Protein AF-A0A7C9AHG5-F1 (afdb_monomer_lite)

Sequence (101 aa):
MLNCGRSFGVKDEIFCLFEGALHNLGSLNQHYGLAKTANEAVLVIEAYKALRDRAPHPPNHVIGHLEGDFSFIVFDKTTSNLLVASVSIIMTPTPSYKNLH

Radius of gyration: 16.42 Å; chains: 1; bounding box: 47×41×44 Å

Organism: Opuntia streptacantha (NCBI:txid393608)

Structure (mmCIF, N/CA/C/O backbone):
data_AF-A0A7C9AHG5-F1
#
_entry.id   AF-A0A7C9AHG5-F1
#
loop_
_atom_site.group_PDB
_atom_site.id
_atom_site.type_symbol
_atom_site.label_atom_id
_atom_site.label_alt_id
_atom_site.label_comp_id
_atom_site.label_asym_id
_atom_site.label_entity_id
_atom_site.label_seq_id
_atom_site.pdbx_PDB_ins_code
_atom_site.Cartn_x
_atom_site.Cartn_y
_atom_site.Cartn_z
_atom_site.occupancy
_atom_site.B_iso_or_equiv
_atom_site.auth_seq_id
_atom_site.auth_comp_id
_atom_site.auth_asym_id
_atom_site.auth_atom_id
_atom_site.pdbx_PDB_model_num
ATOM 1 N N . MET A 1 1 ? 6.786 1.497 -25.119 1.00 42.69 1 MET A N 1
ATOM 2 C CA . MET A 1 1 ? 5.694 1.802 -24.172 1.00 42.69 1 MET A CA 1
ATOM 3 C C . MET A 1 1 ? 5.691 0.689 -23.142 1.00 42.69 1 MET A C 1
ATOM 5 O O . MET A 1 1 ? 5.279 -0.411 -23.487 1.00 42.69 1 MET A O 1
ATOM 9 N N . LEU A 1 2 ? 6.255 0.906 -21.946 1.00 51.78 2 LEU A N 1
ATOM 10 C CA . LEU A 1 2 ? 6.056 -0.056 -20.858 1.00 51.78 2 LEU A CA 1
ATOM 11 C C . LEU A 1 2 ? 4.554 -0.097 -20.556 1.00 51.78 2 LEU A C 1
ATOM 13 O O . LEU A 1 2 ? 3.903 0.944 -20.504 1.00 51.78 2 LEU A O 1
ATOM 17 N N . ASN A 1 3 ? 4.007 -1.303 -20.455 1.00 53.47 3 ASN A N 1
ATOM 18 C CA . ASN A 1 3 ? 2.604 -1.537 -20.160 1.00 53.47 3 ASN A CA 1
ATOM 19 C C . ASN A 1 3 ? 2.319 -1.023 -18.740 1.00 53.47 3 ASN A C 1
ATOM 21 O O . ASN A 1 3 ? 2.640 -1.695 -17.766 1.00 53.47 3 ASN A O 1
ATOM 25 N N . CYS A 1 4 ? 1.783 0.191 -18.634 1.00 60.16 4 CYS A N 1
ATOM 26 C CA . CYS A 1 4 ? 1.272 0.768 -17.395 1.00 60.16 4 CYS A CA 1
ATOM 27 C C . CYS A 1 4 ? 0.025 -0.032 -16.992 1.00 60.16 4 CYS A C 1
ATOM 29 O O . CYS A 1 4 ? -1.092 0.255 -17.430 1.00 60.16 4 CYS A O 1
ATOM 31 N N . GLY A 1 5 ? 0.234 -1.115 -16.246 1.00 84.44 5 GLY A N 1
ATOM 32 C CA . GLY A 1 5 ? -0.842 -1.969 -15.768 1.00 84.44 5 GLY A CA 1
ATOM 33 C C . GLY A 1 5 ? -1.682 -1.242 -14.723 1.00 84.44 5 GLY A C 1
ATOM 34 O O . GLY A 1 5 ? -1.167 -0.463 -13.925 1.00 84.44 5 GLY A O 1
ATOM 35 N N . ARG A 1 6 ? -2.988 -1.512 -14.716 1.00 93.69 6 ARG A N 1
ATOM 36 C CA . ARG A 1 6 ? -3.852 -1.198 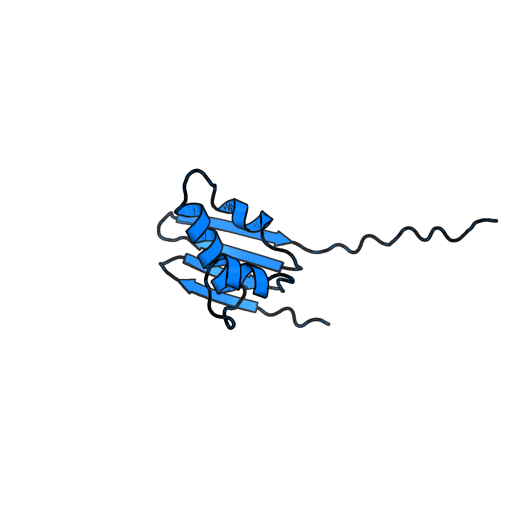-13.575 1.00 93.69 6 ARG A CA 1
ATOM 37 C C . ARG A 1 6 ? -4.076 -2.469 -12.777 1.00 93.69 6 ARG A C 1
ATOM 39 O O . ARG A 1 6 ? -4.418 -3.500 -13.357 1.00 93.69 6 ARG A O 1
ATOM 46 N N . SER A 1 7 ? -3.913 -2.393 -11.465 1.00 95.50 7 SER A N 1
ATOM 47 C CA . SER A 1 7 ? -4.234 -3.482 -10.552 1.00 95.50 7 SER A CA 1
ATOM 48 C C . SER A 1 7 ? -5.161 -2.994 -9.444 1.00 95.50 7 SER A C 1
ATOM 50 O O . SER A 1 7 ? -5.163 -1.828 -9.054 1.00 95.50 7 SER A O 1
ATOM 52 N N . PHE A 1 8 ? -6.011 -3.901 -8.978 1.00 96.50 8 PHE A N 1
ATOM 53 C CA . PHE A 1 8 ? -6.907 -3.671 -7.857 1.00 96.50 8 PHE A CA 1
ATOM 54 C C . PHE A 1 8 ? -6.756 -4.824 -6.874 1.00 96.50 8 PHE A C 1
ATOM 56 O O . PHE A 1 8 ? -6.644 -5.983 -7.283 1.00 96.50 8 PHE A O 1
ATOM 63 N N . GLY A 1 9 ? -6.745 -4.503 -5.587 1.00 96.12 9 GLY A N 1
ATOM 64 C CA . GLY A 1 9 ? -6.610 -5.471 -4.511 1.00 96.12 9 GLY A CA 1
ATOM 65 C C . GLY A 1 9 ? -7.502 -5.116 -3.333 1.00 96.12 9 GLY A C 1
ATOM 66 O O . GLY A 1 9 ? -7.776 -3.943 -3.074 1.00 96.12 9 GLY A O 1
ATOM 67 N N . VAL A 1 10 ? -7.935 -6.145 -2.608 1.00 97.19 10 VAL A N 1
ATOM 68 C CA . VAL A 1 10 ? -8.629 -6.004 -1.326 1.00 97.19 10 VAL A CA 1
ATOM 69 C C . VAL A 1 10 ? -8.085 -7.049 -0.368 1.00 97.19 10 VAL A C 1
ATOM 71 O O . VAL A 1 10 ? -8.037 -8.231 -0.712 1.00 97.19 10 VAL A O 1
ATOM 74 N N . LYS A 1 11 ? -7.699 -6.628 0.836 1.00 95.31 11 LYS A N 1
ATOM 75 C CA . LYS A 1 11 ? -7.321 -7.527 1.930 1.00 95.31 11 LYS A CA 1
ATOM 76 C C . LYS A 1 11 ? -7.593 -6.851 3.270 1.00 95.31 11 LYS A C 1
ATOM 78 O O . LYS A 1 11 ? -7.286 -5.678 3.425 1.00 95.31 11 LYS A O 1
ATOM 83 N N . ASP A 1 12 ? -8.161 -7.588 4.224 1.00 94.75 12 ASP A N 1
ATOM 84 C CA . ASP A 1 12 ? -8.421 -7.104 5.590 1.00 94.75 12 ASP A CA 1
ATOM 85 C C . ASP A 1 12 ? -9.176 -5.759 5.637 1.00 94.75 12 ASP A C 1
ATOM 87 O O . ASP A 1 12 ? -8.837 -4.866 6.404 1.00 94.75 12 ASP A O 1
ATOM 91 N N . GLU A 1 13 ? -10.183 -5.607 4.769 1.00 97.00 13 GLU A N 1
ATOM 92 C CA . GLU A 1 13 ? -10.954 -4.365 4.569 1.00 97.00 13 GLU A CA 1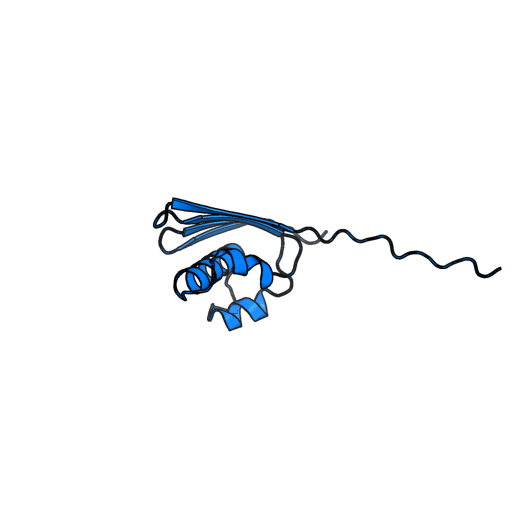
ATOM 93 C C . GLU A 1 13 ? -10.145 -3.137 4.098 1.00 97.00 13 GLU A C 1
ATOM 95 O O . GLU A 1 13 ? -10.632 -2.003 4.144 1.00 97.00 13 GLU A O 1
ATOM 100 N N . ILE A 1 14 ? -8.933 -3.360 3.592 1.00 97.88 14 ILE A N 1
ATOM 101 C CA . ILE A 1 14 ? -8.098 -2.359 2.934 1.00 97.88 14 ILE A CA 1
ATOM 102 C C . ILE A 1 14 ? -8.200 -2.571 1.425 1.00 97.88 14 ILE A C 1
ATOM 104 O O . ILE A 1 14 ? -7.923 -3.657 0.911 1.00 97.88 14 ILE A O 1
ATOM 108 N N . PHE A 1 15 ? -8.609 -1.527 0.717 1.00 98.25 15 PHE A N 1
ATOM 109 C CA . PHE A 1 15 ? -8.825 -1.513 -0.725 1.00 98.25 15 PHE A CA 1
ATOM 110 C C . PHE A 1 15 ? -7.706 -0.714 -1.381 1.00 98.25 15 PHE A C 1
ATOM 112 O O . PHE A 1 15 ? -7.399 0.380 -0.912 1.00 98.25 15 PHE A O 1
ATOM 119 N N . CYS A 1 16 ? -7.126 -1.213 -2.472 1.00 98.31 16 CYS A N 1
ATOM 120 C CA . CYS A 1 16 ? -6.131 -0.477 -3.243 1.00 98.31 16 CYS A CA 1
ATOM 121 C C . CYS A 1 16 ? -6.452 -0.499 -4.734 1.00 98.31 16 CYS A C 1
ATOM 123 O O . CYS A 1 16 ? -6.622 -1.569 -5.319 1.00 98.31 16 CYS A O 1
ATOM 125 N N . LEU A 1 17 ? -6.502 0.687 -5.339 1.00 98.06 17 LEU A N 1
ATOM 126 C CA . LEU A 1 17 ? -6.415 0.870 -6.783 1.00 98.06 17 LEU A CA 1
ATOM 127 C C . LEU A 1 17 ? -5.010 1.372 -7.105 1.00 98.06 17 LEU A C 1
ATOM 129 O O . LEU A 1 17 ? -4.575 2.359 -6.516 1.00 98.06 17 LEU A O 1
ATOM 133 N N . PHE A 1 18 ? -4.331 0.714 -8.037 1.00 97.44 18 PHE A N 1
ATOM 134 C CA . PHE A 1 18 ? -2.967 1.028 -8.444 1.00 97.44 18 PHE A CA 1
ATOM 135 C C . PHE A 1 18 ? -2.880 1.143 -9.969 1.00 97.44 18 PHE A C 1
ATOM 137 O O . PHE A 1 18 ? -3.476 0.350 -10.700 1.00 97.44 18 PHE A O 1
ATOM 144 N N . GLU A 1 19 ? -2.110 2.110 -10.450 1.00 96.06 19 GLU A N 1
ATOM 145 C CA . GLU A 1 19 ? -1.772 2.310 -11.856 1.00 96.06 19 GLU A CA 1
ATOM 146 C C . GLU A 1 19 ? -0.270 2.571 -11.996 1.00 96.06 19 GLU A C 1
ATOM 148 O O . GLU A 1 19 ? 0.298 3.337 -11.221 1.00 96.06 19 GLU A O 1
ATOM 153 N N . GLY A 1 20 ? 0.369 1.947 -12.985 1.00 94.06 20 GLY A N 1
ATOM 154 C CA . GLY A 1 20 ? 1.791 2.124 -13.276 1.00 94.06 20 GLY A CA 1
ATOM 155 C C . GLY A 1 20 ? 2.606 0.868 -12.993 1.00 94.06 20 GLY A C 1
ATOM 156 O O . GLY A 1 20 ? 2.104 -0.245 -13.145 1.00 94.06 20 GLY A O 1
ATOM 157 N N . ALA A 1 21 ? 3.873 1.035 -12.620 1.00 92.94 21 ALA A N 1
ATOM 158 C CA . ALA A 1 21 ? 4.779 -0.072 -12.341 1.00 92.94 21 ALA A CA 1
ATOM 159 C C . ALA A 1 21 ? 5.782 0.278 -11.239 1.00 92.94 21 ALA A C 1
ATOM 161 O O . ALA A 1 21 ? 6.318 1.386 -11.188 1.00 92.94 21 ALA A O 1
ATOM 162 N N . LEU A 1 22 ? 6.081 -0.710 -10.395 1.00 93.69 22 LEU A N 1
ATOM 163 C CA . LEU A 1 22 ? 7.154 -0.633 -9.409 1.00 93.69 22 LEU A CA 1
ATOM 164 C C . LEU A 1 22 ? 8.403 -1.342 -9.939 1.00 93.69 22 LEU A C 1
ATOM 166 O O . LEU A 1 22 ? 8.384 -2.541 -10.217 1.00 93.69 22 LEU A O 1
ATOM 170 N N . HIS A 1 23 ? 9.515 -0.619 -10.030 1.00 93.75 23 HIS A N 1
ATOM 171 C CA . HIS A 1 23 ? 10.817 -1.148 -10.440 1.00 93.75 23 HIS A CA 1
ATOM 172 C C . HIS A 1 23 ? 11.415 -2.104 -9.402 1.00 93.75 23 HIS A C 1
ATOM 174 O O . HIS A 1 23 ? 12.165 -3.012 -9.754 1.00 93.75 23 HIS A O 1
ATOM 180 N N . ASN A 1 24 ? 11.058 -1.937 -8.128 1.00 94.50 24 ASN A N 1
ATOM 181 C CA . ASN A 1 24 ? 11.581 -2.721 -7.013 1.00 94.50 24 ASN A CA 1
ATOM 182 C C . ASN A 1 24 ? 10.567 -3.731 -6.426 1.00 94.50 24 ASN A C 1
ATOM 184 O O . ASN A 1 24 ? 10.792 -4.257 -5.334 1.00 94.50 24 ASN A O 1
ATOM 188 N N . LEU A 1 25 ? 9.490 -4.065 -7.160 1.00 94.00 25 LEU A N 1
ATOM 189 C CA . LEU A 1 25 ? 8.413 -4.968 -6.710 1.00 94.00 25 LEU A CA 1
ATOM 190 C C . LEU A 1 25 ? 8.929 -6.300 -6.144 1.00 94.00 25 LEU A C 1
ATOM 192 O O . LEU A 1 25 ? 8.500 -6.728 -5.077 1.00 94.00 25 LEU A O 1
ATOM 196 N N . GLY A 1 26 ? 9.865 -6.958 -6.836 1.00 92.81 26 GLY A N 1
ATOM 197 C CA . GLY A 1 26 ? 10.399 -8.256 -6.410 1.00 92.81 26 GLY A CA 1
ATOM 198 C C . GLY A 1 26 ? 11.095 -8.205 -5.044 1.00 92.81 26 GLY A C 1
ATOM 199 O O . GLY A 1 26 ? 10.858 -9.070 -4.199 1.00 92.81 26 GLY A O 1
ATOM 200 N N . SER A 1 27 ? 11.900 -7.167 -4.809 1.00 94.56 27 SER A N 1
ATOM 201 C CA . SER A 1 27 ? 12.589 -6.940 -3.532 1.00 94.56 27 SER A CA 1
ATOM 202 C C . SER A 1 27 ? 11.602 -6.616 -2.413 1.00 94.56 27 SER A C 1
ATOM 204 O O . SER A 1 27 ? 11.724 -7.142 -1.307 1.00 94.56 27 SER A O 1
ATOM 206 N N . LEU A 1 28 ? 10.587 -5.796 -2.701 1.00 94.94 28 LEU A N 1
ATOM 207 C CA . LEU A 1 28 ? 9.551 -5.456 -1.729 1.00 94.94 28 LEU A CA 1
ATOM 208 C C . LEU A 1 28 ? 8.672 -6.666 -1.387 1.00 94.94 28 LEU A C 1
ATOM 210 O O . LEU A 1 28 ? 8.375 -6.876 -0.213 1.00 94.94 28 LEU A O 1
ATOM 214 N N . ASN A 1 29 ? 8.336 -7.520 -2.360 1.00 94.25 29 ASN A N 1
ATOM 215 C CA . ASN A 1 29 ? 7.636 -8.781 -2.103 1.00 94.25 29 ASN A CA 1
ATOM 216 C C . ASN A 1 29 ? 8.420 -9.647 -1.110 1.00 94.25 29 ASN A C 1
ATOM 218 O O . ASN A 1 29 ? 7.839 -10.173 -0.165 1.00 94.25 29 ASN A O 1
ATOM 222 N N . GLN A 1 30 ? 9.743 -9.747 -1.259 1.00 93.69 30 GLN A N 1
ATOM 223 C CA . GLN A 1 30 ? 10.577 -10.457 -0.290 1.00 93.69 30 GLN A CA 1
ATOM 224 C C . GLN A 1 30 ? 10.583 -9.769 1.086 1.00 93.69 30 GLN A C 1
ATOM 226 O O . GLN A 1 30 ? 10.444 -10.450 2.101 1.00 93.69 30 GLN A O 1
ATOM 231 N N . HIS A 1 31 ? 10.710 -8.438 1.128 1.00 92.88 31 HIS A N 1
ATOM 232 C CA . HIS A 1 31 ? 10.749 -7.659 2.371 1.00 92.88 31 HIS A CA 1
ATOM 233 C C . HIS A 1 31 ? 9.463 -7.797 3.200 1.00 92.88 31 HIS A C 1
ATOM 235 O O . HIS A 1 31 ? 9.520 -7.925 4.423 1.00 92.88 31 HIS A O 1
ATOM 241 N N . TYR A 1 32 ? 8.310 -7.815 2.532 1.00 91.19 32 TYR A N 1
ATOM 242 C CA . TYR A 1 32 ? 6.998 -7.961 3.163 1.00 91.19 32 TYR A CA 1
ATOM 243 C C . TYR A 1 32 ? 6.520 -9.418 3.275 1.00 91.19 32 TYR A C 1
ATOM 245 O O . TYR A 1 32 ? 5.426 -9.659 3.780 1.00 91.19 32 TYR A O 1
ATOM 253 N N . GLY A 1 33 ? 7.331 -10.400 2.859 1.00 92.06 33 GLY A N 1
ATOM 254 C CA . GLY A 1 33 ? 7.013 -11.828 2.991 1.00 92.06 33 GLY A CA 1
ATOM 255 C C . GLY A 1 33 ? 5.902 -12.321 2.056 1.00 92.06 33 GLY A C 1
ATOM 256 O O . GLY A 1 33 ? 5.168 -13.245 2.402 1.00 92.06 33 GLY A O 1
ATOM 257 N N . LEU A 1 34 ? 5.762 -11.705 0.883 1.00 90.81 34 LEU A N 1
ATOM 258 C CA . LEU A 1 34 ? 4.737 -12.012 -0.111 1.00 90.81 34 LEU A CA 1
ATOM 259 C C . LEU A 1 34 ? 5.195 -13.070 -1.117 1.00 90.81 34 LEU A C 1
ATOM 261 O O . LEU A 1 34 ? 6.384 -13.261 -1.386 1.00 90.81 34 LEU A O 1
ATOM 265 N N . ALA A 1 35 ? 4.219 -13.757 -1.715 1.00 87.69 35 ALA A N 1
ATOM 266 C CA . ALA A 1 35 ? 4.475 -14.691 -2.803 1.00 87.69 35 ALA A CA 1
ATOM 267 C C . ALA A 1 35 ? 5.089 -13.967 -4.015 1.00 87.69 35 ALA A C 1
ATOM 269 O O . ALA A 1 35 ? 4.751 -12.822 -4.309 1.00 87.69 35 ALA A O 1
ATOM 270 N N . LYS A 1 36 ? 5.936 -14.668 -4.785 1.00 77.31 36 LYS A N 1
ATOM 271 C CA . LYS A 1 36 ? 6.613 -14.107 -5.975 1.00 77.31 36 LYS A CA 1
ATOM 272 C C . LYS A 1 36 ? 5.659 -13.571 -7.053 1.00 77.31 36 LYS A C 1
ATOM 274 O O . LYS A 1 36 ? 6.098 -12.835 -7.926 1.00 77.31 36 LYS A O 1
ATOM 279 N N . THR A 1 37 ? 4.385 -13.952 -7.007 1.00 80.81 37 THR A N 1
ATOM 280 C CA . THR A 1 37 ? 3.341 -13.568 -7.965 1.00 80.81 37 THR A CA 1
ATOM 281 C C . THR A 1 37 ? 2.432 -12.440 -7.462 1.00 80.81 37 THR A C 1
ATOM 283 O O . THR A 1 37 ? 1.411 -12.174 -8.092 1.00 80.81 37 THR A O 1
ATOM 286 N N . ALA A 1 38 ? 2.739 -11.807 -6.322 1.00 88.81 38 ALA A N 1
ATOM 287 C CA . ALA A 1 38 ? 1.971 -10.663 -5.834 1.00 88.81 38 ALA A CA 1
ATOM 288 C C . ALA A 1 38 ? 2.132 -9.455 -6.772 1.00 88.81 38 ALA A C 1
ATOM 290 O O . ALA A 1 38 ? 3.242 -9.149 -7.214 1.00 88.81 38 ALA A O 1
ATOM 291 N N . ASN A 1 39 ? 1.013 -8.790 -7.063 1.00 93.62 39 ASN A N 1
ATOM 292 C CA . ASN A 1 39 ? 0.974 -7.566 -7.862 1.00 93.62 39 ASN A CA 1
ATOM 293 C C . ASN A 1 39 ? 1.153 -6.314 -6.983 1.00 93.62 39 ASN A C 1
ATOM 295 O O . ASN A 1 39 ? 1.182 -6.394 -5.753 1.00 93.62 39 ASN A O 1
ATOM 299 N N . GLU A 1 40 ? 1.247 -5.151 -7.621 1.00 95.62 40 GLU A N 1
ATOM 300 C CA . GLU A 1 40 ? 1.512 -3.867 -6.974 1.00 95.62 40 GLU A CA 1
ATOM 301 C C . GLU A 1 40 ? 0.419 -3.470 -5.975 1.00 95.62 40 GLU A C 1
ATOM 303 O O . GLU A 1 40 ? 0.736 -3.027 -4.874 1.00 95.62 40 GLU A O 1
ATOM 308 N N . ALA A 1 41 ? -0.861 -3.678 -6.302 1.00 96.88 41 ALA A N 1
ATOM 309 C CA . ALA A 1 41 ? -1.955 -3.364 -5.382 1.00 96.88 41 ALA A CA 1
ATOM 310 C C . ALA A 1 41 ? -1.883 -4.198 -4.089 1.00 96.88 41 ALA A C 1
ATOM 312 O O . ALA A 1 41 ? -2.039 -3.657 -2.995 1.00 96.88 41 ALA A O 1
ATOM 313 N N . VAL A 1 42 ? -1.612 -5.506 -4.194 1.00 95.94 42 VAL A N 1
ATOM 314 C CA . VAL A 1 42 ? -1.438 -6.379 -3.019 1.00 95.94 42 VAL A CA 1
ATOM 315 C C . VAL A 1 42 ? -0.214 -5.956 -2.210 1.00 95.94 42 VAL A C 1
ATOM 317 O O . VAL A 1 42 ? -0.315 -5.838 -0.991 1.00 95.94 42 VAL A O 1
ATOM 320 N N . LEU A 1 43 ? 0.912 -5.666 -2.873 1.00 96.44 43 LEU A N 1
ATOM 321 C CA . LEU A 1 43 ? 2.113 -5.158 -2.210 1.00 96.44 43 LEU A CA 1
ATOM 322 C C . LEU A 1 43 ? 1.804 -3.900 -1.382 1.00 96.44 43 LEU A C 1
ATOM 324 O O . LEU A 1 43 ? 2.153 -3.842 -0.204 1.00 96.44 43 LEU A O 1
ATOM 328 N N . VAL A 1 44 ? 1.144 -2.904 -1.980 1.00 97.12 44 VAL A N 1
ATOM 329 C CA . VAL A 1 44 ? 0.832 -1.631 -1.316 1.00 97.12 44 VAL A CA 1
ATOM 330 C C . VAL A 1 44 ? -0.068 -1.841 -0.095 1.00 97.12 44 VAL A C 1
ATOM 332 O O . VAL A 1 44 ? 0.184 -1.230 0.945 1.00 97.12 44 VAL A O 1
ATOM 335 N N . ILE A 1 45 ? -1.068 -2.728 -0.175 1.00 97.19 45 ILE A N 1
ATOM 336 C CA . ILE A 1 45 ? -1.940 -3.052 0.969 1.00 97.19 45 ILE A CA 1
ATOM 337 C C . ILE A 1 45 ? -1.130 -3.633 2.131 1.00 97.19 45 ILE A C 1
ATOM 339 O O . ILE A 1 45 ? -1.276 -3.198 3.273 1.00 97.19 45 ILE A O 1
ATOM 343 N N . GLU A 1 46 ? -0.262 -4.599 1.849 1.00 95.62 46 GLU A N 1
ATOM 344 C CA . GLU A 1 46 ? 0.510 -5.308 2.875 1.00 95.62 46 GLU A CA 1
ATOM 345 C C . GLU A 1 46 ? 1.562 -4.396 3.501 1.00 95.62 46 GLU A C 1
ATOM 347 O O . GLU A 1 46 ? 1.760 -4.411 4.715 1.00 95.62 46 GLU A O 1
ATOM 352 N N . ALA A 1 47 ? 2.188 -3.546 2.687 1.00 95.12 47 ALA A N 1
ATOM 353 C CA . ALA A 1 47 ? 3.144 -2.556 3.147 1.00 95.12 47 ALA A CA 1
ATOM 354 C C . ALA A 1 47 ? 2.490 -1.488 4.037 1.00 95.12 47 ALA A C 1
ATOM 356 O O . ALA A 1 47 ? 3.006 -1.188 5.118 1.00 95.12 47 ALA A O 1
ATOM 357 N N . TYR A 1 48 ? 1.330 -0.962 3.623 1.00 95.81 48 TYR A N 1
ATOM 358 C CA . TYR A 1 48 ? 0.521 -0.040 4.423 1.00 95.81 48 TYR A CA 1
ATOM 359 C C . TYR A 1 48 ? 0.130 -0.676 5.761 1.00 95.81 48 TYR A C 1
ATOM 361 O O . TYR A 1 48 ? 0.362 -0.086 6.818 1.00 95.81 48 TYR A O 1
ATOM 369 N N . LYS A 1 49 ? -0.406 -1.903 5.725 1.00 93.88 49 LYS A N 1
ATOM 370 C CA . LYS A 1 49 ? -0.819 -2.645 6.919 1.00 93.88 49 LYS A CA 1
ATOM 371 C C . LYS A 1 49 ? 0.360 -2.886 7.864 1.00 93.88 49 LYS A C 1
ATOM 373 O O . LYS A 1 49 ? 0.248 -2.621 9.055 1.00 93.88 49 LYS A O 1
ATOM 378 N N . ALA A 1 50 ? 1.503 -3.328 7.340 1.00 92.56 50 ALA A N 1
ATOM 379 C CA . ALA A 1 50 ? 2.694 -3.597 8.139 1.00 92.56 50 ALA A CA 1
ATOM 380 C C . ALA A 1 50 ? 3.211 -2.350 8.869 1.00 92.56 50 ALA A C 1
ATOM 382 O O . ALA A 1 50 ? 3.640 -2.460 10.015 1.00 92.56 50 ALA A O 1
ATOM 383 N N . LEU A 1 51 ? 3.173 -1.175 8.233 1.00 90.75 51 LEU A N 1
ATOM 384 C CA . LEU A 1 51 ? 3.570 0.083 8.870 1.00 90.75 51 LEU A CA 1
ATOM 385 C C . LEU A 1 51 ? 2.524 0.565 9.878 1.00 90.75 51 LEU A C 1
ATOM 387 O O . LEU A 1 51 ? 2.889 0.922 10.993 1.00 90.75 51 LEU A O 1
ATOM 391 N N . ARG A 1 52 ? 1.233 0.494 9.527 1.00 91.75 52 ARG A N 1
ATOM 392 C CA . ARG A 1 52 ? 0.116 0.824 10.425 1.00 91.75 52 ARG A CA 1
ATOM 393 C C . ARG A 1 52 ? 0.153 0.014 11.719 1.00 91.75 52 ARG A C 1
ATOM 395 O O . ARG A 1 52 ? -0.042 0.575 12.793 1.00 91.75 52 ARG A O 1
ATOM 402 N N . ASP A 1 53 ? 0.411 -1.287 11.613 1.00 90.50 53 ASP A N 1
ATOM 403 C CA . ASP A 1 53 ? 0.368 -2.211 12.747 1.00 90.50 53 ASP A CA 1
ATOM 404 C C . ASP A 1 53 ? 1.656 -2.144 13.607 1.00 90.50 53 ASP A C 1
ATOM 406 O O . ASP A 1 53 ? 1.648 -2.548 14.770 1.00 90.50 53 ASP A O 1
ATOM 410 N N . ARG A 1 54 ? 2.767 -1.611 13.071 1.00 84.06 54 ARG A N 1
ATOM 411 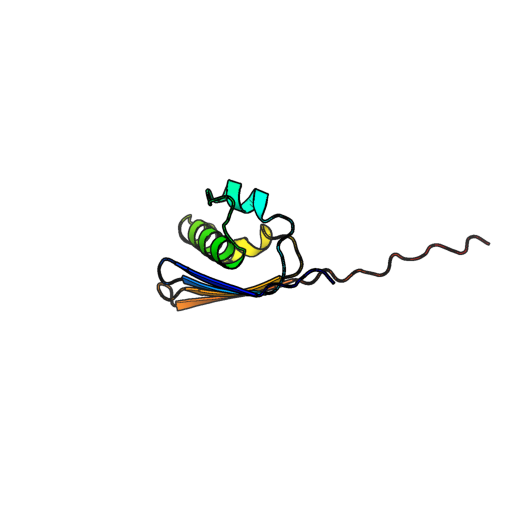C CA . ARG A 1 54 ? 4.070 -1.486 13.758 1.00 84.06 54 ARG A CA 1
ATOM 412 C C . ARG A 1 54 ? 4.330 -0.054 14.235 1.00 84.06 54 ARG A C 1
ATOM 414 O O . ARG A 1 54 ? 5.274 0.597 13.782 1.00 84.06 54 ARG A O 1
ATOM 421 N N . ALA A 1 55 ? 3.521 0.434 15.176 1.00 74.88 55 ALA A N 1
ATOM 422 C CA . ALA A 1 55 ? 3.792 1.702 15.861 1.00 74.88 55 ALA A CA 1
ATOM 423 C C . ALA A 1 55 ? 5.279 1.796 16.288 1.00 74.88 55 ALA A C 1
ATOM 425 O O . ALA A 1 55 ? 5.840 0.793 16.739 1.00 74.88 55 ALA A O 1
ATOM 426 N N . PRO A 1 56 ? 5.940 2.964 16.151 1.00 78.69 56 PRO A N 1
ATOM 427 C CA . PRO A 1 56 ? 5.390 4.305 15.921 1.00 78.69 56 PRO A CA 1
ATOM 428 C C . PRO A 1 56 ? 5.406 4.769 14.449 1.00 78.69 56 PRO A C 1
ATOM 430 O O . PRO A 1 56 ? 5.323 5.969 14.190 1.00 78.69 56 PRO A O 1
ATOM 433 N N . HIS A 1 57 ? 5.572 3.869 13.478 1.00 73.69 57 HIS A N 1
ATOM 434 C CA . HIS A 1 57 ? 5.745 4.278 12.084 1.00 73.69 57 HIS A CA 1
ATOM 435 C C . HIS A 1 57 ? 4.411 4.693 11.444 1.00 73.69 57 HIS A C 1
ATOM 437 O O . HIS A 1 57 ? 3.474 3.897 11.420 1.00 73.69 57 HIS A O 1
ATOM 443 N N . PRO A 1 58 ? 4.286 5.918 10.907 1.00 83.31 58 PRO A N 1
ATOM 444 C CA . PRO A 1 58 ? 3.059 6.320 10.242 1.00 83.31 58 PRO A CA 1
ATOM 445 C C . PRO A 1 58 ? 2.887 5.533 8.921 1.00 83.31 58 PRO A C 1
ATOM 447 O O . PRO A 1 58 ? 3.864 5.319 8.195 1.00 83.31 58 PRO A O 1
ATOM 450 N N . PRO A 1 59 ? 1.657 5.113 8.561 1.00 82.69 59 PRO A N 1
ATOM 451 C CA . PRO A 1 59 ? 1.412 4.272 7.381 1.00 82.69 59 PRO A CA 1
ATOM 452 C C . PRO A 1 59 ? 1.855 4.891 6.047 1.00 82.69 59 PRO A C 1
ATOM 454 O O . PRO A 1 59 ? 2.137 4.177 5.087 1.00 82.69 59 PRO A O 1
ATOM 457 N N . ASN A 1 60 ? 1.934 6.223 5.973 1.00 83.69 60 ASN A N 1
ATOM 458 C CA . ASN A 1 60 ? 2.353 6.955 4.775 1.00 83.69 60 ASN A CA 1
ATOM 459 C C . ASN A 1 60 ? 3.839 6.757 4.418 1.00 83.69 60 ASN A C 1
ATOM 461 O O . ASN A 1 60 ? 4.227 7.052 3.288 1.00 83.69 60 ASN A O 1
ATOM 465 N N . HIS A 1 61 ? 4.656 6.195 5.318 1.00 88.88 61 HIS A N 1
ATOM 466 C CA . HIS A 1 61 ? 6.038 5.810 5.016 1.00 88.88 61 HIS A CA 1
ATOM 467 C C . HIS A 1 61 ? 6.146 4.738 3.926 1.00 88.88 61 HIS A C 1
ATOM 469 O O . HIS A 1 61 ? 7.223 4.583 3.356 1.00 88.88 61 HIS A O 1
ATOM 475 N N . VAL A 1 62 ? 5.045 4.054 3.578 1.00 88.50 62 VAL A N 1
ATOM 476 C CA . VAL A 1 62 ? 5.011 3.099 2.461 1.00 88.50 62 VAL A CA 1
ATOM 477 C C . VAL A 1 62 ? 5.582 3.709 1.183 1.00 88.50 62 VAL A C 1
ATOM 479 O O . VAL A 1 62 ? 6.344 3.044 0.494 1.00 88.50 62 VAL A O 1
ATOM 482 N N . ILE A 1 63 ? 5.301 4.991 0.920 1.00 89.62 63 ILE A N 1
ATOM 483 C CA . ILE A 1 63 ? 5.747 5.709 -0.282 1.00 89.62 63 ILE A CA 1
ATOM 484 C C . ILE A 1 63 ? 7.278 5.738 -0.374 1.00 89.62 63 ILE A C 1
ATOM 486 O O . ILE A 1 63 ? 7.821 5.614 -1.465 1.00 89.62 63 ILE A O 1
ATOM 490 N N . GLY A 1 64 ? 7.977 5.841 0.760 1.00 88.81 64 GLY A N 1
ATOM 491 C CA . GLY A 1 64 ? 9.440 5.883 0.803 1.00 88.81 64 GLY A CA 1
ATOM 492 C C . GLY A 1 64 ? 10.120 4.565 0.427 1.00 88.81 64 GLY A C 1
ATOM 493 O O . GLY A 1 64 ? 11.325 4.556 0.202 1.00 88.81 64 GLY A O 1
ATOM 494 N N . HIS A 1 65 ? 9.377 3.457 0.361 1.00 92.50 65 HIS A N 1
ATOM 495 C CA . HIS A 1 65 ? 9.904 2.164 -0.076 1.00 92.50 65 HIS A CA 1
ATOM 496 C C . HIS A 1 65 ? 9.658 1.898 -1.568 1.00 92.50 65 HIS A C 1
ATOM 498 O O . HIS A 1 65 ? 10.228 0.956 -2.111 1.00 92.50 65 HIS A O 1
ATOM 504 N N . LEU A 1 66 ? 8.794 2.673 -2.230 1.00 94.75 66 LEU A N 1
ATOM 505 C CA . LEU A 1 66 ? 8.359 2.414 -3.602 1.00 94.75 66 LEU A CA 1
ATOM 506 C C . LEU A 1 66 ? 9.258 3.139 -4.607 1.00 94.75 66 LEU A C 1
ATOM 508 O O . LEU A 1 66 ? 9.471 4.344 -4.501 1.00 94.75 66 LEU A O 1
ATOM 512 N N . GLU A 1 67 ? 9.719 2.422 -5.629 1.00 94.31 67 GLU A N 1
ATOM 513 C CA . GLU A 1 67 ? 10.468 2.999 -6.747 1.00 94.31 67 GLU A CA 1
ATOM 514 C C . GLU A 1 67 ? 9.751 2.683 -8.056 1.00 94.31 67 GLU A C 1
ATOM 516 O O . GLU A 1 67 ? 9.464 1.519 -8.332 1.00 94.31 67 GLU A O 1
ATOM 521 N N . GLY A 1 68 ? 9.479 3.694 -8.879 1.00 92.06 68 GLY A N 1
ATOM 522 C CA . GLY A 1 68 ? 8.846 3.507 -10.182 1.00 92.06 68 GLY A CA 1
ATOM 523 C C . GLY A 1 68 ? 8.013 4.700 -10.633 1.00 92.06 68 GLY A C 1
ATOM 524 O O . GLY A 1 68 ? 8.033 5.760 -10.009 1.00 92.06 68 GLY A O 1
ATOM 525 N N . ASP A 1 69 ? 7.266 4.475 -11.709 1.00 93.12 69 ASP A N 1
ATOM 526 C CA . ASP A 1 69 ? 6.250 5.380 -12.241 1.00 93.12 69 ASP A CA 1
ATOM 527 C C . ASP A 1 69 ? 4.880 4.825 -11.876 1.00 93.12 69 ASP A C 1
ATOM 529 O O . ASP A 1 69 ? 4.435 3.833 -12.459 1.00 93.12 69 ASP A O 1
ATOM 533 N N . PHE A 1 70 ? 4.225 5.420 -10.881 1.00 94.00 70 PHE A N 1
ATOM 534 C CA . PHE A 1 70 ? 3.002 4.856 -10.327 1.00 94.00 70 PHE A CA 1
ATOM 535 C C . PHE A 1 70 ? 2.049 5.885 -9.734 1.00 94.00 70 PHE A C 1
ATOM 537 O O . PHE A 1 70 ? 2.399 7.018 -9.422 1.00 94.00 70 PHE A O 1
ATOM 544 N N . SER A 1 71 ? 0.807 5.468 -9.538 1.00 96.06 71 SER A N 1
ATOM 545 C CA . SER A 1 71 ? -0.219 6.178 -8.789 1.00 96.06 71 SER A CA 1
ATOM 546 C C . SER A 1 71 ? -1.101 5.174 -8.067 1.00 96.06 71 SER A C 1
ATOM 548 O O . SER A 1 71 ? -1.400 4.110 -8.605 1.00 96.06 71 SER A O 1
ATOM 550 N N . PHE A 1 72 ? -1.529 5.490 -6.848 1.00 97.19 72 PHE A N 1
ATOM 551 C CA . PHE A 1 72 ? -2.441 4.620 -6.119 1.00 97.19 72 PHE A CA 1
ATOM 552 C C . PHE A 1 72 ? -3.371 5.375 -5.175 1.00 97.19 72 PHE A C 1
ATOM 554 O O . PHE A 1 72 ? -3.084 6.486 -4.723 1.00 97.19 72 PHE A O 1
ATOM 561 N N . ILE A 1 73 ? -4.468 4.704 -4.835 1.00 98.06 73 ILE A N 1
ATOM 562 C CA . ILE A 1 73 ? -5.390 5.061 -3.760 1.00 98.06 73 ILE A CA 1
ATOM 563 C C . ILE A 1 73 ? -5.509 3.840 -2.852 1.00 98.06 73 ILE A C 1
ATOM 565 O O . ILE A 1 73 ? -5.820 2.753 -3.334 1.00 98.06 73 ILE A O 1
ATOM 569 N N . VAL A 1 74 ? -5.288 4.019 -1.553 1.00 98.38 74 VAL A N 1
ATOM 570 C CA . VAL A 1 74 ? -5.577 3.041 -0.502 1.00 98.38 74 VAL A CA 1
ATOM 571 C C . VAL A 1 74 ? -6.693 3.587 0.371 1.00 98.38 74 VAL A C 1
ATOM 573 O O . VAL A 1 74 ? -6.556 4.669 0.939 1.00 98.38 74 VAL A O 1
ATOM 576 N N . PHE A 1 75 ? -7.773 2.827 0.506 1.00 98.31 75 PHE A N 1
ATOM 577 C CA . PHE A 1 75 ? -8.835 3.089 1.468 1.00 98.31 75 PHE A CA 1
ATOM 578 C C . PHE A 1 75 ? -8.830 1.993 2.535 1.00 98.31 75 PHE A C 1
ATOM 580 O O . PHE A 1 75 ? -9.103 0.832 2.235 1.00 98.31 75 PHE A O 1
ATOM 587 N N . ASP A 1 76 ? -8.515 2.363 3.774 1.00 97.12 76 ASP A N 1
ATOM 588 C CA . ASP A 1 76 ? -8.612 1.488 4.940 1.00 97.12 76 ASP A CA 1
ATOM 589 C C . ASP A 1 76 ? -9.955 1.737 5.628 1.00 97.12 76 ASP A C 1
ATOM 591 O O . ASP A 1 76 ? -10.133 2.730 6.337 1.00 97.12 76 ASP A O 1
ATOM 595 N N . LYS A 1 77 ? -10.906 0.821 5.429 1.00 97.50 77 LYS A N 1
ATOM 596 C CA . LYS A 1 77 ? -12.245 0.922 6.016 1.00 97.50 77 LYS A CA 1
ATOM 597 C C . LYS A 1 77 ? -12.221 0.787 7.542 1.00 97.50 77 LYS A C 1
ATOM 599 O O . LYS A 1 77 ? -13.037 1.422 8.205 1.00 97.50 77 L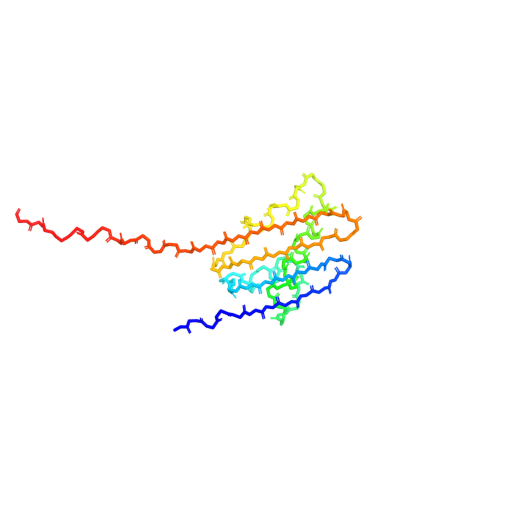YS A O 1
ATOM 604 N N . THR A 1 78 ? -11.283 0.015 8.100 1.00 93.94 78 THR A N 1
ATOM 605 C CA . THR A 1 78 ? -11.186 -0.212 9.553 1.00 93.94 78 THR A CA 1
ATOM 606 C C . THR A 1 78 ? -10.872 1.090 10.281 1.00 93.94 78 THR A C 1
ATOM 608 O O . THR A 1 78 ? -11.458 1.385 11.320 1.00 93.94 78 THR A O 1
ATOM 611 N N . THR A 1 79 ? -9.961 1.889 9.721 1.00 92.81 79 THR A N 1
ATOM 612 C CA . THR A 1 79 ? -9.546 3.170 10.310 1.00 92.81 79 THR A CA 1
ATOM 613 C C . THR A 1 79 ? -10.193 4.388 9.646 1.00 92.81 79 THR A C 1
ATOM 615 O O . THR A 1 79 ? -9.971 5.511 10.089 1.00 92.81 79 THR A O 1
ATOM 618 N N . SER A 1 80 ? -11.010 4.176 8.606 1.00 95.50 80 SER A N 1
ATOM 619 C CA . SER A 1 80 ? -11.581 5.224 7.746 1.00 95.50 80 SER A CA 1
ATOM 620 C C . SER A 1 80 ? -10.528 6.182 7.170 1.00 95.50 80 SER A C 1
ATOM 622 O O . SER A 1 80 ? -10.795 7.365 6.968 1.00 95.50 80 SER A O 1
ATOM 624 N N . ASN A 1 81 ? -9.325 5.670 6.894 1.00 94.38 81 ASN A N 1
ATOM 625 C CA . ASN A 1 81 ? -8.219 6.449 6.346 1.00 94.38 81 ASN A CA 1
ATOM 626 C C . ASN A 1 81 ? -8.110 6.292 4.829 1.00 94.38 81 ASN A C 1
ATOM 628 O O . ASN A 1 81 ? -8.337 5.217 4.272 1.00 94.38 81 ASN A O 1
ATOM 632 N N . LEU A 1 82 ? -7.681 7.371 4.175 1.00 96.44 82 LEU A N 1
ATOM 633 C CA . LEU A 1 82 ? -7.350 7.398 2.756 1.00 96.44 82 LEU A CA 1
ATOM 634 C C . LEU A 1 82 ? -5.877 7.779 2.593 1.00 96.44 82 LEU A C 1
ATOM 636 O O . LEU A 1 82 ? -5.439 8.801 3.120 1.00 96.44 82 LEU A O 1
ATOM 640 N N . LEU A 1 83 ? -5.123 6.982 1.843 1.00 96.44 83 LEU A N 1
ATOM 641 C CA . LEU A 1 83 ? -3.769 7.315 1.415 1.00 96.44 83 LEU A CA 1
ATOM 642 C C . LEU A 1 83 ? -3.734 7.364 -0.111 1.00 96.44 83 LEU A C 1
ATOM 644 O O . LEU A 1 83 ? -4.139 6.415 -0.776 1.00 96.44 83 LEU A O 1
ATOM 648 N N . VAL A 1 84 ? -3.240 8.468 -0.661 1.00 97.19 84 VAL A N 1
ATOM 649 C CA . VAL A 1 84 ? -3.132 8.684 -2.107 1.00 97.19 84 VAL A CA 1
ATOM 650 C C . VAL A 1 84 ? -1.714 9.128 -2.417 1.00 97.19 84 VAL A C 1
ATOM 652 O O . VAL A 1 84 ? -1.165 9.974 -1.711 1.00 97.19 84 VAL A O 1
ATOM 655 N N . ALA A 1 85 ? -1.125 8.571 -3.470 1.00 96.19 85 ALA A N 1
ATOM 656 C CA . ALA A 1 85 ? 0.178 8.993 -3.963 1.00 96.19 85 ALA A CA 1
ATOM 657 C C . ALA A 1 85 ? 0.240 8.889 -5.487 1.00 96.19 85 ALA A C 1
ATOM 659 O O . ALA A 1 85 ? -0.413 8.038 -6.090 1.00 96.19 85 ALA A O 1
ATOM 660 N N . SER A 1 86 ? 1.049 9.750 -6.097 1.00 94.50 86 SER A N 1
ATOM 661 C CA . SER A 1 86 ? 1.386 9.710 -7.517 1.00 94.50 86 SER A CA 1
ATOM 662 C C . SER A 1 86 ? 2.841 10.130 -7.673 1.00 94.50 86 SER A C 1
ATOM 664 O O . SER A 1 86 ? 3.254 11.158 -7.135 1.00 94.50 86 SER A O 1
ATOM 666 N N . VAL A 1 87 ? 3.622 9.301 -8.355 1.00 92.00 87 VAL A N 1
ATOM 667 C CA . VAL A 1 87 ? 5.037 9.511 -8.637 1.00 92.00 87 VAL A CA 1
ATOM 668 C C . VAL A 1 87 ? 5.247 9.289 -10.126 1.00 92.00 87 VAL A C 1
ATOM 670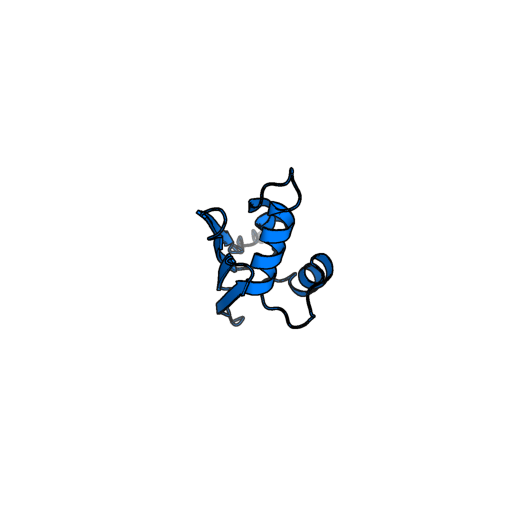 O O . VAL A 1 87 ? 4.868 8.260 -10.682 1.00 92.00 87 VAL A O 1
ATOM 673 N N . SER A 1 88 ? 5.852 10.276 -10.774 1.00 87.56 88 SER A N 1
ATOM 674 C CA . SER A 1 88 ? 6.293 10.178 -12.159 1.00 87.56 88 SER A CA 1
ATOM 675 C C . SER A 1 88 ? 7.738 10.650 -12.234 1.00 87.56 88 SER A C 1
ATOM 677 O O . SER A 1 88 ? 8.064 11.760 -11.806 1.00 87.56 88 SER A O 1
ATOM 679 N N . ILE A 1 89 ? 8.610 9.809 -12.770 1.00 75.44 89 ILE A N 1
ATOM 680 C CA . ILE A 1 89 ? 9.982 10.108 -13.136 1.00 75.44 89 ILE A CA 1
ATOM 681 C C . ILE A 1 89 ? 9.906 11.125 -14.270 1.00 75.44 89 ILE A C 1
ATOM 683 O O . ILE A 1 89 ? 9.776 10.805 -15.450 1.00 75.44 89 ILE A O 1
ATOM 687 N N . ILE A 1 90 ? 9.989 12.401 -13.908 1.00 67.62 90 ILE A N 1
ATOM 688 C CA . ILE A 1 90 ? 10.285 13.444 -14.877 1.00 67.62 90 ILE A CA 1
ATOM 689 C C . ILE A 1 90 ? 11.725 13.182 -15.319 1.00 67.62 90 ILE A C 1
ATOM 691 O O . ILE A 1 90 ? 12.660 13.418 -14.553 1.00 67.62 90 ILE A O 1
ATOM 695 N N . MET A 1 91 ? 11.918 12.681 -16.544 1.00 58.44 91 MET A N 1
ATOM 696 C CA . MET A 1 91 ? 13.217 12.769 -17.210 1.00 58.44 91 MET A CA 1
ATOM 697 C C . MET A 1 91 ? 13.553 14.256 -17.307 1.00 58.44 91 MET A C 1
ATOM 699 O O . MET A 1 91 ? 13.087 14.955 -18.208 1.00 58.44 91 MET A O 1
ATOM 703 N N . THR A 1 92 ? 14.333 14.766 -16.357 1.00 49.78 92 THR A N 1
ATOM 704 C CA . THR A 1 92 ? 14.989 16.050 -16.549 1.00 49.78 92 THR A CA 1
ATOM 705 C C . THR A 1 92 ? 15.860 15.892 -17.796 1.00 49.78 92 THR A C 1
ATOM 707 O O . THR A 1 92 ? 16.604 14.910 -17.902 1.00 49.78 92 THR A O 1
ATOM 710 N N . PRO A 1 93 ? 15.741 16.776 -18.804 1.00 51.19 93 PRO A N 1
ATOM 711 C CA . PRO A 1 93 ? 16.637 16.716 -19.942 1.00 51.19 93 PRO A CA 1
ATOM 712 C C . PRO A 1 93 ? 18.054 16.852 -19.390 1.00 51.19 93 PRO A C 1
ATOM 714 O O . PRO A 1 93 ? 18.373 17.841 -18.731 1.00 51.19 93 PRO A O 1
ATOM 717 N N . THR A 1 94 ? 18.893 15.840 -19.617 1.00 50.47 94 THR A N 1
ATOM 718 C CA . THR A 1 94 ? 20.328 15.934 -19.343 1.00 50.47 94 THR A CA 1
ATOM 719 C C . THR A 1 94 ? 20.823 17.243 -19.956 1.00 50.47 94 THR A C 1
ATOM 721 O O . THR A 1 94 ? 20.625 17.414 -21.166 1.00 50.47 94 THR A O 1
ATOM 724 N N . PRO A 1 95 ? 21.429 18.174 -19.195 1.00 49.34 95 PRO A N 1
ATOM 725 C CA . PRO A 1 95 ? 22.031 19.348 -19.799 1.00 49.34 95 PRO A CA 1
ATOM 726 C C . PRO A 1 95 ? 23.101 18.846 -20.763 1.00 49.34 95 PRO A C 1
ATOM 728 O O . PRO A 1 95 ? 24.112 18.266 -20.364 1.00 49.34 95 PRO A O 1
ATOM 731 N N . SER A 1 96 ? 22.831 18.992 -22.059 1.00 45.16 96 SER A N 1
ATOM 732 C CA . SER A 1 96 ? 23.801 18.697 -23.097 1.00 45.16 96 SER A CA 1
ATOM 733 C C . SER A 1 96 ? 24.881 19.767 -22.976 1.00 45.16 96 SER A C 1
ATOM 735 O O . SER A 1 96 ? 24.762 20.843 -23.553 1.00 45.16 96 SER A O 1
ATOM 737 N N . TYR A 1 97 ? 25.937 19.501 -22.204 1.00 53.91 97 TYR A N 1
ATOM 738 C CA . TYR A 1 97 ? 27.198 20.228 -22.339 1.00 53.91 97 TYR A CA 1
ATOM 739 C C . TYR A 1 97 ? 27.838 19.810 -23.669 1.00 53.91 97 TYR A C 1
ATOM 741 O O . TYR A 1 97 ? 28.827 19.087 -23.731 1.00 53.91 97 TYR A O 1
ATOM 749 N N . LYS A 1 98 ? 27.218 20.237 -24.767 1.00 53.53 98 LYS A N 1
ATOM 750 C CA . LYS A 1 98 ? 27.817 20.305 -26.090 1.00 53.53 98 LYS A CA 1
ATOM 751 C C . LYS A 1 98 ? 27.871 21.776 -26.433 1.00 53.53 98 LYS A C 1
ATOM 753 O O . LYS A 1 98 ? 26.855 22.337 -26.813 1.00 53.53 98 LYS A O 1
ATOM 758 N N . ASN A 1 99 ? 29.028 22.373 -26.176 1.00 46.12 99 ASN A N 1
ATOM 759 C CA . ASN A 1 99 ? 29.674 23.432 -26.954 1.00 46.12 99 ASN A CA 1
ATOM 760 C C . ASN A 1 99 ? 30.861 23.924 -26.122 1.00 46.12 99 ASN A C 1
ATOM 762 O O . ASN A 1 99 ? 30.797 24.958 -25.465 1.00 46.12 99 ASN A O 1
ATOM 766 N N . LEU A 1 100 ? 31.930 23.124 -26.116 1.00 46.66 100 LEU A N 1
ATOM 767 C CA . LEU A 1 100 ? 33.261 23.661 -25.879 1.00 46.66 100 LEU A CA 1
ATOM 768 C C . LEU A 1 100 ? 33.763 24.113 -27.257 1.00 46.66 100 LEU A C 1
ATOM 770 O O . LEU A 1 100 ? 34.150 23.279 -28.076 1.00 46.66 100 LEU A O 1
ATOM 774 N N . HIS A 1 101 ? 33.644 25.410 -27.518 1.00 47.56 101 HIS A N 1
ATOM 775 C CA . HIS A 1 101 ? 34.364 26.123 -28.566 1.00 47.56 101 HIS A CA 1
ATOM 776 C C . HIS A 1 101 ? 35.174 27.222 -27.892 1.00 47.56 101 HIS A C 1
ATOM 778 O O . HIS A 1 101 ? 34.597 27.896 -27.009 1.00 47.56 101 HIS A O 1
#

pLDDT: mean 86.04, std 15.95, range [42.69, 98.38]

Foldseek 3Di:
DPPFDWDWDDDPQKTKTKTGDFPCVQVLCVVLVHDNPDDPRRSLRSQLVVQVVDPPGHSLCSVVVTHGAMWMWMQRPVVRDIDTDGDDPDPPPDPPPPDPD

InterPro domains:
  IPR024286 Domain of unknown function DUF3700 [PF12481] (5-86)
  IPR024286 Domain of unknown function DUF3700 [SM01172] (1-99)
  IPR044828 Stem-specific protein TSJT1-like [PTHR45952] (4-86)

Secondary structure (DSSP, 8-state):
----EEEEEEETTEEEEEEEEETTHHHHHHHTT--TT--HHHHHHHHHHHHHHSTTS-GGGGGG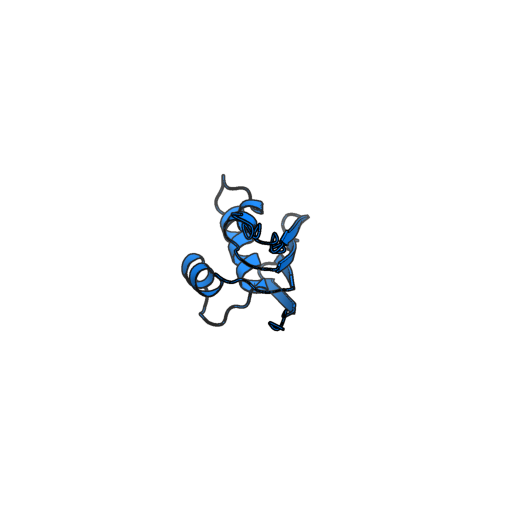G--EEEEEEEEETTTTEEEEEEE----PPP-------